Protein AF-A0A3P7PE03-F1 (afdb_monomer_lite)

Structure (mmCIF, N/CA/C/O backbone):
data_AF-A0A3P7PE03-F1
#
_entry.id   AF-A0A3P7PE03-F1
#
loop_
_atom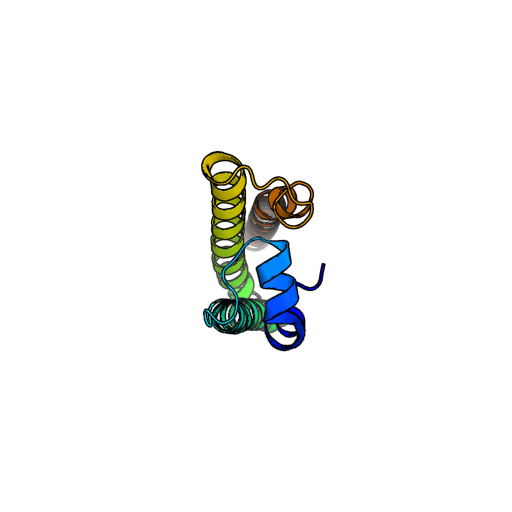_site.group_PDB
_atom_site.id
_atom_site.type_symbol
_atom_site.label_atom_id
_atom_site.label_alt_id
_atom_site.label_comp_id
_atom_site.label_asym_id
_atom_site.label_entity_id
_atom_site.label_seq_id
_atom_site.pdbx_PDB_ins_code
_atom_site.Cartn_x
_atom_site.Cartn_y
_atom_site.Cartn_z
_atom_site.occupancy
_atom_site.B_iso_or_equiv
_atom_site.auth_seq_id
_atom_site.auth_comp_id
_atom_site.auth_asym_id
_atom_site.auth_atom_id
_atom_site.pdbx_PDB_model_num
ATOM 1 N N . MET A 1 1 ? -2.872 -11.583 -11.363 1.00 48.03 1 MET A N 1
ATOM 2 C CA . MET A 1 1 ? -2.207 -10.602 -10.484 1.00 48.03 1 MET A CA 1
ATOM 3 C C . MET A 1 1 ? -1.417 -11.378 -9.441 1.00 48.03 1 MET A C 1
ATOM 5 O O . MET A 1 1 ? -2.014 -12.003 -8.576 1.00 48.03 1 MET A O 1
ATOM 9 N N . ILE A 1 2 ? -0.096 -11.445 -9.599 1.00 55.81 2 ILE A N 1
ATOM 10 C CA . ILE A 1 2 ? 0.825 -12.121 -8.675 1.00 55.81 2 ILE A CA 1
ATOM 11 C C . ILE A 1 2 ? 1.521 -11.001 -7.879 1.00 55.81 2 ILE A C 1
ATOM 13 O O . ILE A 1 2 ? 2.657 -10.668 -8.165 1.00 55.81 2 ILE A O 1
ATOM 17 N N . SER A 1 3 ? 0.812 -10.309 -6.976 1.00 59.19 3 SER A N 1
ATOM 18 C CA . SER A 1 3 ? 1.313 -9.056 -6.353 1.00 59.19 3 SER A CA 1
ATOM 19 C C . SER A 1 3 ? 1.307 -9.057 -4.817 1.00 59.19 3 SER A C 1
ATOM 21 O O . SER A 1 3 ? 1.274 -8.010 -4.180 1.00 59.19 3 SER A O 1
ATOM 23 N N . GLY A 1 4 ? 1.278 -10.236 -4.195 1.00 64.31 4 GLY A N 1
ATOM 24 C CA . GLY A 1 4 ? 1.513 -10.379 -2.752 1.00 64.31 4 GLY A CA 1
ATOM 25 C C . GLY A 1 4 ? 2.985 -10.660 -2.451 1.00 64.31 4 GLY A C 1
ATOM 26 O O . GLY A 1 4 ? 3.788 -10.775 -3.373 1.00 64.31 4 GLY A O 1
ATOM 27 N N . ILE A 1 5 ? 3.325 -10.878 -1.176 1.00 73.56 5 ILE A N 1
ATOM 28 C CA . ILE A 1 5 ? 4.681 -11.271 -0.745 1.00 73.56 5 ILE A CA 1
ATOM 29 C C . ILE A 1 5 ? 5.267 -12.400 -1.612 1.00 73.56 5 ILE A C 1
ATOM 31 O O . ILE A 1 5 ? 6.385 -12.297 -2.099 1.00 73.56 5 ILE A O 1
ATOM 35 N N . MET A 1 6 ? 4.475 -13.435 -1.905 1.00 66.38 6 MET A N 1
ATOM 36 C CA . MET A 1 6 ? 4.913 -14.560 -2.738 1.00 66.38 6 MET A CA 1
ATOM 37 C C . MET A 1 6 ? 5.180 -14.142 -4.184 1.00 66.38 6 MET A C 1
ATOM 39 O O . MET A 1 6 ? 6.067 -14.690 -4.824 1.00 66.38 6 MET A O 1
ATOM 43 N N . GLY A 1 7 ? 4.443 -13.158 -4.698 1.00 71.69 7 GLY A N 1
ATOM 44 C CA . GLY A 1 7 ? 4.684 -12.618 -6.029 1.00 71.69 7 GLY A CA 1
ATOM 45 C C . GLY A 1 7 ? 5.958 -11.794 -6.106 1.00 71.69 7 GLY A C 1
ATOM 46 O O . GLY A 1 7 ? 6.758 -11.990 -7.011 1.00 71.69 7 GLY A O 1
ATOM 47 N N . HIS A 1 8 ? 6.186 -10.952 -5.105 1.00 76.44 8 HIS A N 1
ATOM 48 C CA . HIS A 1 8 ? 7.370 -10.107 -5.024 1.00 76.44 8 HIS A CA 1
ATOM 49 C C . HIS A 1 8 ? 8.656 -10.862 -4.640 1.00 76.44 8 HIS A C 1
ATOM 51 O O . HIS A 1 8 ? 9.740 -10.373 -4.939 1.00 76.44 8 HIS A O 1
ATOM 57 N N . ILE A 1 9 ? 8.556 -12.045 -4.017 1.00 73.00 9 ILE A N 1
ATOM 58 C CA . ILE A 1 9 ? 9.710 -12.905 -3.692 1.00 73.00 9 ILE A CA 1
ATOM 59 C C . ILE A 1 9 ? 9.976 -13.936 -4.793 1.00 73.00 9 ILE A C 1
ATOM 61 O O . ILE A 1 9 ? 11.098 -14.045 -5.273 1.00 73.00 9 ILE A O 1
ATOM 65 N N . ILE A 1 10 ? 8.965 -14.717 -5.189 1.00 77.56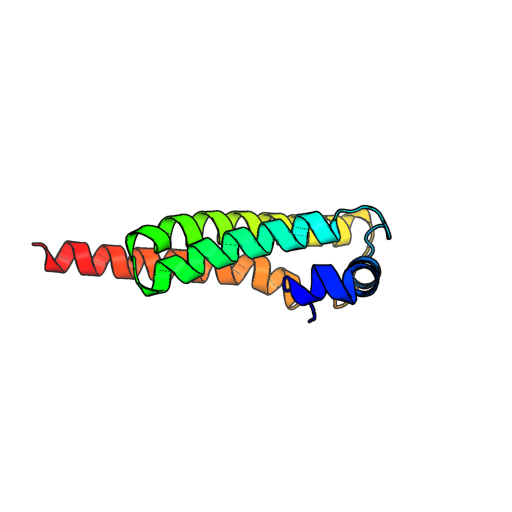 10 ILE A N 1
ATOM 66 C CA . ILE A 1 10 ? 9.155 -15.874 -6.084 1.00 77.56 10 ILE A CA 1
ATOM 67 C C . ILE A 1 10 ? 9.126 -15.447 -7.554 1.00 77.56 10 ILE A C 1
ATOM 69 O O . ILE A 1 10 ? 9.828 -16.027 -8.376 1.00 77.56 10 ILE A O 1
ATOM 73 N N . TYR A 1 11 ? 8.333 -14.424 -7.879 1.00 78.19 11 TYR A N 1
ATOM 74 C CA . TYR A 1 11 ? 8.119 -13.945 -9.246 1.00 78.19 11 TYR A CA 1
ATOM 75 C C . TYR A 1 11 ? 8.584 -12.495 -9.432 1.00 78.19 11 TYR A C 1
ATOM 77 O O . TYR A 1 11 ? 8.007 -11.744 -10.222 1.00 78.19 11 TYR A O 1
ATOM 85 N N . ALA A 1 12 ? 9.610 -12.092 -8.675 1.00 80.81 12 ALA A N 1
ATOM 86 C CA . ALA A 1 12 ? 10.109 -10.722 -8.608 1.00 80.81 12 ALA A CA 1
ATOM 87 C C . ALA A 1 12 ? 10.384 -10.133 -10.000 1.00 80.81 12 ALA A C 1
ATOM 89 O O . ALA A 1 12 ? 9.889 -9.054 -10.326 1.00 80.81 12 ALA A O 1
ATOM 90 N N . ASP A 1 13 ? 11.111 -10.870 -10.841 1.00 82.88 13 ASP A N 1
ATOM 91 C CA . ASP A 1 13 ? 11.486 -10.416 -12.180 1.00 82.88 13 ASP A CA 1
ATOM 92 C C . ASP A 1 13 ? 10.280 -10.324 -13.117 1.00 82.88 13 ASP A C 1
ATOM 94 O O . ASP A 1 13 ? 10.147 -9.349 -13.854 1.00 82.88 13 ASP A O 1
ATOM 98 N N . GLN A 1 14 ? 9.355 -11.286 -13.061 1.00 81.88 14 GLN A N 1
ATOM 99 C CA . GLN A 1 14 ? 8.142 -11.257 -13.881 1.00 81.88 14 GLN A CA 1
ATOM 100 C C . GLN A 1 14 ? 7.240 -10.085 -13.486 1.00 81.88 14 GLN A C 1
ATOM 102 O O . GLN A 1 14 ? 6.678 -9.414 -14.355 1.00 81.88 14 GLN A O 1
ATOM 107 N N . VAL A 1 15 ? 7.118 -9.809 -12.184 1.00 82.25 15 VAL A N 1
ATOM 108 C CA . VAL A 1 15 ? 6.372 -8.653 -11.677 1.00 82.25 15 VAL A CA 1
ATOM 109 C C . VAL A 1 15 ? 7.043 -7.365 -12.134 1.00 82.25 15 VAL A C 1
ATOM 111 O O . VAL A 1 15 ? 6.374 -6.557 -12.776 1.00 82.25 15 VAL A O 1
ATOM 114 N N . ALA A 1 16 ? 8.346 -7.202 -11.888 1.00 83.88 16 ALA A N 1
ATOM 115 C CA . ALA A 1 16 ? 9.107 -6.019 -12.284 1.00 83.88 16 ALA A CA 1
ATOM 116 C C . ALA A 1 16 ? 8.990 -5.752 -13.790 1.00 83.88 16 ALA A C 1
ATOM 118 O O . ALA A 1 16 ? 8.615 -4.652 -14.192 1.00 83.88 16 ALA A O 1
ATOM 119 N N . GLN A 1 17 ? 9.194 -6.774 -14.620 1.00 84.56 17 GLN A N 1
ATOM 120 C CA . GLN A 1 17 ? 9.067 -6.658 -16.069 1.00 84.56 17 GLN A CA 1
ATOM 121 C C . GLN A 1 17 ? 7.649 -6.256 -16.491 1.00 84.56 17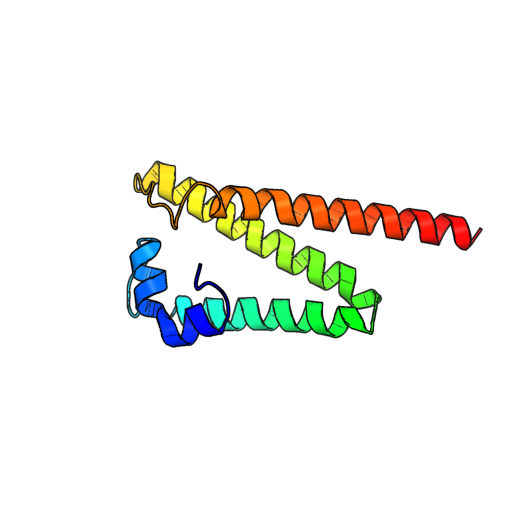 GLN A C 1
ATOM 123 O O . GLN A 1 17 ? 7.490 -5.406 -17.365 1.00 84.56 17 GLN A O 1
ATOM 128 N N . SER A 1 18 ? 6.612 -6.808 -15.851 1.00 80.31 18 SER A N 1
ATOM 129 C CA . SER A 1 18 ? 5.220 -6.487 -16.189 1.00 80.31 18 SER A CA 1
ATOM 130 C C . SER A 1 18 ? 4.861 -5.017 -15.936 1.00 80.31 18 SER A C 1
ATOM 132 O O . SER A 1 18 ? 4.060 -4.439 -16.672 1.00 80.31 18 SER A O 1
ATOM 134 N N . ILE A 1 19 ? 5.464 -4.383 -14.930 1.00 79.75 19 ILE A N 1
ATOM 135 C CA . ILE A 1 19 ? 5.224 -2.969 -14.600 1.00 79.75 19 ILE A CA 1
ATOM 136 C C . ILE A 1 19 ? 6.267 -2.025 -15.221 1.00 79.75 19 ILE A C 1
ATOM 138 O O . ILE A 1 19 ? 6.193 -0.816 -15.018 1.00 79.75 19 ILE A O 1
ATOM 142 N N . GLY A 1 20 ? 7.218 -2.555 -15.998 1.00 78.81 20 GLY A N 1
ATOM 143 C CA . GLY A 1 20 ? 8.297 -1.773 -16.607 1.00 78.81 20 GLY A CA 1
ATOM 144 C C . GLY A 1 20 ? 9.353 -1.290 -15.607 1.00 78.81 20 GLY A C 1
ATOM 145 O O . GLY A 1 20 ? 9.979 -0.260 -15.834 1.00 78.81 20 GLY A O 1
ATOM 146 N N . TRP A 1 21 ? 9.539 -2.003 -14.494 1.00 83.38 21 TRP A N 1
ATOM 147 C CA . TRP A 1 21 ? 10.520 -1.677 -13.457 1.00 83.38 21 TRP A CA 1
ATOM 148 C C . TRP A 1 21 ? 11.863 -2.388 -13.698 1.00 83.38 21 TRP A C 1
ATOM 150 O O . TRP A 1 21 ? 11.866 -3.528 -14.174 1.00 83.38 21 TR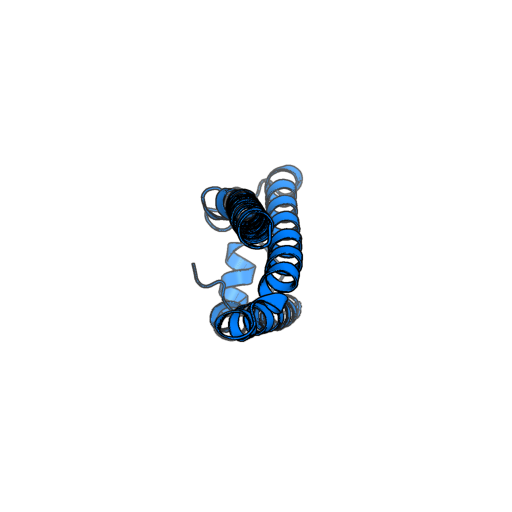P A O 1
ATOM 160 N N . PRO A 1 22 ? 13.008 -1.779 -13.331 1.00 86.56 22 PRO A N 1
ATOM 161 C CA . PRO A 1 22 ? 14.315 -2.419 -13.454 1.00 86.56 22 PRO A CA 1
ATOM 162 C C . PRO A 1 22 ? 14.415 -3.773 -12.735 1.00 86.56 22 PRO A C 1
ATOM 164 O O . PRO A 1 22 ? 14.121 -3.887 -11.537 1.00 86.56 22 PRO A O 1
ATOM 167 N N . LEU A 1 23 ? 14.898 -4.781 -13.467 1.00 88.00 23 LEU A N 1
ATOM 168 C CA . LEU A 1 23 ? 15.204 -6.114 -12.940 1.00 88.00 23 LEU A CA 1
ATOM 169 C C . LEU A 1 23 ? 16.413 -6.063 -12.001 1.00 88.00 23 LEU A C 1
ATOM 171 O O . LEU A 1 23 ? 17.271 -5.191 -12.138 1.00 88.00 23 LEU A O 1
ATOM 175 N N . ASN A 1 24 ? 16.495 -7.006 -11.058 1.00 83.56 24 ASN A N 1
ATOM 176 C CA . ASN A 1 24 ? 17.610 -7.136 -10.105 1.00 83.56 24 ASN A CA 1
ATOM 177 C C . ASN A 1 24 ? 17.929 -5.873 -9.276 1.00 83.56 24 ASN A C 1
ATOM 179 O O . ASN A 1 24 ? 19.009 -5.758 -8.706 1.00 83.56 24 ASN A O 1
ATOM 183 N N . SER A 1 25 ? 16.990 -4.931 -9.168 1.00 86.38 25 SER A N 1
ATOM 184 C CA . SER A 1 25 ? 17.162 -3.687 -8.405 1.00 86.38 25 SER A CA 1
ATOM 185 C C . SER A 1 25 ? 16.997 -3.858 -6.890 1.00 86.38 25 SER A C 1
ATOM 187 O O . SER A 1 25 ? 17.186 -2.904 -6.146 1.00 86.38 25 SER A O 1
ATOM 189 N N . GLY A 1 26 ? 16.588 -5.042 -6.419 1.00 85.31 26 GLY A N 1
ATOM 190 C CA . GLY A 1 26 ? 16.241 -5.298 -5.012 1.00 85.31 26 GLY A CA 1
ATOM 191 C C . GLY A 1 26 ? 14.870 -4.752 -4.589 1.00 85.31 26 GLY A C 1
ATOM 192 O O . GLY A 1 26 ? 14.286 -5.249 -3.629 1.00 85.31 26 GLY A O 1
ATOM 193 N N . PHE A 1 27 ? 14.293 -3.824 -5.358 1.00 86.69 27 PHE A N 1
ATOM 194 C CA . PHE A 1 27 ? 13.028 -3.155 -5.045 1.00 86.69 27 PHE A CA 1
ATOM 195 C C . PHE A 1 27 ? 11.865 -4.118 -4.776 1.00 86.69 27 PHE A C 1
ATOM 197 O O . PHE A 1 27 ? 11.092 -3.918 -3.845 1.00 86.69 27 PHE A O 1
ATOM 204 N N . GLN A 1 28 ? 11.747 -5.197 -5.555 1.00 86.19 28 GLN A N 1
ATOM 205 C CA . GLN A 1 28 ? 10.680 -6.183 -5.353 1.00 86.19 28 GLN A CA 1
ATOM 206 C C . GLN A 1 28 ? 10.798 -6.865 -3.982 1.00 86.19 28 GLN A C 1
ATOM 208 O O . GLN A 1 28 ? 9.790 -7.088 -3.322 1.00 86.19 28 GLN A O 1
ATOM 213 N N . MET A 1 29 ? 12.016 -7.111 -3.492 1.00 86.81 29 MET A N 1
ATOM 214 C CA . MET A 1 29 ? 12.231 -7.678 -2.160 1.00 86.81 29 MET A CA 1
ATOM 215 C C . MET A 1 29 ? 11.816 -6.694 -1.059 1.00 86.81 29 MET A C 1
ATOM 217 O O . MET A 1 29 ? 11.114 -7.073 -0.123 1.00 86.81 29 MET A O 1
ATOM 221 N N . GLU A 1 30 ? 12.180 -5.417 -1.186 1.00 89.81 30 GLU A N 1
ATOM 222 C CA . GLU A 1 30 ? 11.731 -4.369 -0.258 1.00 89.81 30 GLU A CA 1
ATOM 223 C C . GLU A 1 30 ? 10.202 -4.249 -0.248 1.00 89.81 30 GLU A C 1
ATOM 225 O O . GLU A 1 30 ? 9.579 -4.207 0.816 1.00 89.81 30 GLU A O 1
ATOM 230 N N . LEU A 1 31 ? 9.582 -4.288 -1.430 1.00 90.19 31 LEU A N 1
ATOM 231 C CA . LEU A 1 31 ? 8.134 -4.248 -1.604 1.00 90.19 31 LEU A CA 1
ATOM 232 C C . LEU A 1 31 ? 7.448 -5.476 -0.984 1.00 90.19 31 LEU A C 1
ATOM 234 O O . LEU A 1 31 ? 6.385 -5.354 -0.365 1.00 90.19 31 LEU A O 1
ATOM 238 N N . ALA A 1 32 ? 8.072 -6.654 -1.074 1.00 88.88 32 ALA A N 1
ATOM 239 C CA . ALA A 1 32 ? 7.603 -7.869 -0.417 1.00 88.88 32 ALA A CA 1
ATOM 240 C C . ALA A 1 32 ? 7.552 -7.706 1.107 1.00 88.88 32 ALA A C 1
ATOM 242 O O . ALA A 1 32 ? 6.537 -8.020 1.729 1.00 88.88 32 ALA A O 1
ATOM 243 N N . PHE A 1 33 ? 8.615 -7.181 1.719 1.00 90.75 33 PHE A N 1
ATOM 244 C CA . PHE A 1 33 ? 8.661 -6.981 3.168 1.00 90.75 33 PHE A CA 1
ATOM 245 C C . PHE A 1 33 ? 7.756 -5.839 3.637 1.00 90.75 33 PHE A C 1
ATOM 247 O O . PHE A 1 33 ? 7.110 -5.969 4.679 1.00 90.75 33 PHE A O 1
ATOM 254 N N . ALA A 1 34 ? 7.634 -4.761 2.860 1.00 92.31 34 ALA A N 1
ATOM 255 C CA . ALA A 1 34 ? 6.695 -3.681 3.149 1.00 92.31 34 ALA A CA 1
ATOM 256 C C . ALA A 1 34 ? 5.246 -4.195 3.162 1.00 92.31 34 ALA A C 1
ATOM 258 O O . ALA A 1 34 ? 4.509 -3.988 4.130 1.00 92.31 34 ALA A O 1
ATOM 259 N N . THR A 1 35 ? 4.845 -4.937 2.124 1.00 92.06 35 THR A N 1
ATOM 260 C CA . THR A 1 35 ? 3.498 -5.522 2.036 1.00 92.06 35 THR A CA 1
ATOM 261 C C . THR A 1 35 ? 3.259 -6.602 3.093 1.00 92.06 35 THR A C 1
ATOM 263 O O . THR A 1 35 ? 2.151 -6.691 3.625 1.00 92.06 35 THR A O 1
ATOM 266 N N . PHE A 1 36 ? 4.288 -7.367 3.474 1.00 92.44 36 PHE A N 1
ATOM 267 C CA . PHE A 1 36 ? 4.227 -8.301 4.599 1.00 92.44 36 PHE A CA 1
ATOM 268 C C . PHE A 1 36 ? 3.967 -7.589 5.930 1.00 92.44 36 PHE A C 1
ATOM 270 O O . PHE A 1 36 ? 3.059 -7.980 6.662 1.00 92.44 36 PHE A O 1
ATOM 277 N N . GLY A 1 37 ? 4.699 -6.510 6.219 1.00 95.31 37 GLY A N 1
ATOM 278 C CA . GLY A 1 37 ? 4.507 -5.705 7.427 1.00 95.31 37 GLY A CA 1
ATOM 279 C C . GLY A 1 37 ? 3.092 -5.133 7.524 1.00 95.31 37 GLY A C 1
ATOM 280 O O . GLY A 1 37 ? 2.435 -5.286 8.553 1.00 95.31 37 GLY A O 1
ATOM 281 N N . ILE A 1 38 ? 2.569 -4.563 6.432 1.00 96.06 38 ILE A N 1
ATOM 282 C CA . ILE A 1 38 ? 1.172 -4.096 6.359 1.00 96.06 38 ILE A CA 1
ATOM 283 C C . ILE A 1 38 ? 0.200 -5.260 6.615 1.00 96.06 38 ILE A C 1
ATOM 285 O O . ILE A 1 38 ? -0.776 -5.112 7.357 1.00 96.06 38 ILE A O 1
ATOM 289 N N . GLY A 1 39 ? 0.481 -6.433 6.041 1.00 93.94 39 GLY A N 1
ATOM 290 C CA . GLY A 1 39 ? -0.279 -7.661 6.265 1.00 93.94 39 GLY A CA 1
ATOM 291 C C . GLY A 1 39 ? -0.316 -8.089 7.734 1.00 93.94 39 GLY A C 1
ATOM 292 O O . GLY A 1 39 ? -1.387 -8.436 8.229 1.00 93.94 39 GLY A O 1
ATOM 293 N N . LEU A 1 40 ? 0.804 -7.997 8.457 1.00 96.62 40 LEU A N 1
ATOM 294 C CA . LEU A 1 40 ? 0.871 -8.310 9.889 1.00 96.62 40 LEU A CA 1
ATOM 295 C C . LEU A 1 40 ? 0.004 -7.367 10.733 1.00 96.62 40 LEU A C 1
ATOM 297 O O . LEU A 1 40 ? -0.686 -7.829 11.641 1.00 96.62 40 LEU A O 1
ATOM 301 N N . ILE A 1 41 ? -0.020 -6.067 10.419 1.00 97.19 41 ILE A N 1
ATOM 302 C CA . ILE A 1 41 ? -0.902 -5.103 11.101 1.00 97.19 41 ILE A CA 1
ATOM 303 C C . ILE A 1 41 ? -2.370 -5.489 10.887 1.00 97.19 41 ILE A C 1
ATOM 305 O O . ILE A 1 41 ? -3.148 -5.533 11.841 1.00 97.19 41 ILE A O 1
ATOM 309 N N . GLY A 1 42 ? -2.738 -5.833 9.649 1.00 95.12 42 GLY A N 1
ATOM 310 C CA . GLY A 1 42 ? -4.083 -6.307 9.319 1.00 95.12 42 GLY A CA 1
ATOM 311 C C . GLY A 1 42 ? -4.447 -7.606 10.041 1.00 95.12 42 GLY A C 1
ATOM 312 O O . GLY A 1 42 ? -5.546 -7.720 10.580 1.00 95.12 42 GLY A O 1
ATOM 313 N N . PHE A 1 43 ? -3.511 -8.555 10.114 1.00 96.44 43 PHE A N 1
ATOM 314 C CA . PHE A 1 43 ? -3.681 -9.826 10.819 1.00 96.44 43 PHE A CA 1
ATOM 315 C C . PHE A 1 43 ? -3.944 -9.619 12.315 1.00 96.44 43 PHE A C 1
ATOM 317 O O . PHE A 1 43 ? -4.906 -10.167 12.850 1.00 96.44 43 PHE A O 1
ATOM 324 N N . MET A 1 44 ? -3.166 -8.760 12.982 1.00 97.06 44 MET A N 1
ATOM 325 C CA . MET A 1 44 ? -3.407 -8.389 14.385 1.00 97.06 44 MET A CA 1
ATOM 326 C C . MET A 1 44 ? -4.793 -7.754 14.585 1.00 97.06 44 MET A C 1
ATOM 328 O O . MET A 1 44 ? -5.451 -7.996 15.600 1.00 97.06 44 MET A O 1
ATOM 332 N N . GLY A 1 45 ? -5.282 -7.018 13.582 1.00 95.75 45 GLY A N 1
ATOM 333 C CA . GLY A 1 45 ? -6.624 -6.441 13.546 1.00 95.75 45 GLY A CA 1
ATOM 334 C C . GLY A 1 45 ? -7.773 -7.450 13.634 1.00 95.75 45 GLY A C 1
ATOM 335 O O . GLY A 1 45 ? -8.873 -7.057 14.019 1.00 95.75 45 GLY A O 1
ATOM 336 N N . PHE A 1 46 ? -7.560 -8.737 13.340 1.00 92.94 46 PHE A N 1
ATOM 337 C CA . PHE A 1 46 ? -8.613 -9.750 13.480 1.00 92.94 46 PHE A CA 1
ATOM 338 C C . PHE A 1 46 ? -9.049 -9.929 14.943 1.00 92.94 46 PHE A C 1
ATOM 340 O O . PHE A 1 46 ? -10.241 -10.036 15.226 1.00 92.94 46 PHE A O 1
ATOM 347 N N . TRP A 1 47 ? -8.095 -9.888 15.880 1.00 94.88 47 TRP A N 1
ATOM 348 C CA . TRP A 1 47 ? -8.362 -10.023 17.317 1.00 94.88 47 TRP A CA 1
ATOM 349 C C . TRP A 1 47 ? -8.403 -8.679 18.040 1.00 94.88 47 TRP A C 1
ATOM 351 O O . TRP A 1 47 ? -9.187 -8.493 18.970 1.00 94.88 47 TRP A O 1
ATOM 361 N N . ILE A 1 48 ? -7.563 -7.730 17.627 1.00 95.75 48 ILE A N 1
ATOM 362 C CA . ILE A 1 48 ? -7.325 -6.494 18.367 1.00 95.75 48 ILE A CA 1
ATOM 363 C C . ILE A 1 48 ? -7.791 -5.306 17.527 1.00 95.75 48 ILE A C 1
ATOM 365 O O . ILE A 1 48 ? -7.071 -4.791 16.675 1.00 95.75 48 ILE A O 1
ATOM 369 N N . ARG A 1 49 ? -9.005 -4.815 17.798 1.00 92.94 49 ARG A N 1
ATOM 370 C CA . ARG A 1 49 ? -9.626 -3.737 17.004 1.00 92.94 49 ARG A CA 1
ATOM 371 C C . ARG A 1 49 ? -8.840 -2.422 16.986 1.00 92.94 49 ARG A C 1
ATOM 373 O O . ARG A 1 49 ? -8.992 -1.649 16.045 1.00 92.94 49 ARG A O 1
ATOM 380 N N . SER A 1 50 ? -7.981 -2.158 17.975 1.00 95.38 50 SER A N 1
ATOM 381 C CA . SER A 1 50 ? -7.107 -0.973 17.958 1.00 95.38 50 SER A CA 1
ATOM 382 C C . SER A 1 50 ? -6.089 -0.990 16.810 1.00 95.38 50 SER A C 1
ATOM 384 O O . SER A 1 50 ? -5.598 0.071 16.435 1.00 95.38 50 SER A O 1
ATOM 386 N N . PHE A 1 51 ? -5.827 -2.149 16.192 1.00 96.88 51 PHE A N 1
ATOM 387 C CA . PHE A 1 51 ? -4.971 -2.277 15.008 1.00 96.88 51 PHE A CA 1
ATOM 388 C C . PHE A 1 51 ? -5.677 -1.933 13.690 1.00 96.88 51 PHE A C 1
ATOM 390 O O . PHE A 1 51 ? -5.009 -1.793 12.666 1.00 96.88 51 PHE A O 1
ATOM 397 N N . TRP A 1 52 ? -7.000 -1.725 13.689 1.00 97.12 52 TRP A N 1
ATOM 398 C CA . TRP A 1 52 ? -7.726 -1.345 12.473 1.00 97.12 52 TRP A CA 1
ATOM 399 C C . TRP A 1 52 ? -7.255 -0.004 11.921 1.00 97.12 52 TRP A C 1
ATOM 401 O O . TRP A 1 52 ? -6.959 0.094 10.735 1.00 97.12 52 TRP A O 1
ATOM 411 N N . LEU A 1 53 ? -7.132 1.017 12.770 1.00 97.44 53 LEU A N 1
ATOM 412 C CA . LEU A 1 53 ? -6.698 2.338 12.320 1.00 97.44 53 LEU A CA 1
ATOM 413 C C . LEU A 1 53 ? -5.246 2.333 11.795 1.00 97.44 53 LEU A C 1
ATOM 415 O O . LEU A 1 53 ? -5.043 2.810 10.679 1.00 97.44 53 LEU A O 1
ATOM 419 N N . PRO A 1 54 ? -4.252 1.748 12.499 1.00 97.94 54 PRO A N 1
ATOM 420 C CA . PRO A 1 54 ? -2.907 1.560 11.952 1.00 97.94 54 PRO A CA 1
ATOM 421 C C . PRO A 1 54 ? -2.882 0.826 10.606 1.00 97.94 54 PRO A C 1
ATOM 423 O O . PRO A 1 54 ? -2.179 1.256 9.689 1.00 97.94 54 PRO A O 1
ATOM 426 N N . TYR A 1 55 ? -3.667 -0.247 10.454 1.00 97.88 55 TYR A N 1
ATOM 427 C CA . TYR A 1 55 ? -3.763 -0.973 9.186 1.00 97.88 55 TYR A CA 1
ATOM 428 C C . TYR A 1 55 ? -4.311 -0.076 8.075 1.00 97.88 55 TYR A C 1
ATOM 430 O O . TYR A 1 55 ? -3.744 -0.023 6.988 1.00 97.88 55 TYR A O 1
ATOM 438 N N . ILE A 1 56 ? -5.385 0.666 8.346 1.00 98.06 56 ILE A N 1
ATOM 439 C CA . ILE A 1 56 ? -6.014 1.544 7.357 1.00 98.06 56 ILE A CA 1
ATOM 440 C C . ILE A 1 56 ? -5.061 2.657 6.938 1.00 98.06 56 ILE A C 1
ATOM 442 O O . ILE A 1 56 ? -4.932 2.897 5.742 1.00 98.06 56 ILE A O 1
ATOM 446 N N . ILE A 1 57 ? -4.369 3.301 7.881 1.00 98.31 57 ILE A N 1
ATOM 447 C CA . ILE A 1 57 ? -3.395 4.358 7.575 1.00 98.31 57 ILE A CA 1
ATOM 448 C C . ILE A 1 57 ? -2.280 3.801 6.689 1.00 98.31 57 ILE A C 1
ATOM 450 O O . ILE A 1 57 ? -2.039 4.317 5.601 1.00 98.31 57 ILE A O 1
ATOM 454 N N . THR A 1 58 ? -1.630 2.720 7.122 1.00 97.62 58 THR A N 1
ATOM 455 C CA . THR A 1 58 ? -0.488 2.146 6.394 1.00 97.62 58 THR A CA 1
ATOM 456 C C . THR A 1 58 ? -0.888 1.616 5.019 1.00 97.62 58 THR A C 1
ATOM 458 O O . THR A 1 58 ? -0.230 1.928 4.028 1.00 97.62 58 THR A O 1
ATOM 461 N N . ARG A 1 59 ? -2.006 0.886 4.922 1.00 96.75 59 ARG A N 1
ATOM 462 C CA . ARG A 1 59 ? -2.521 0.358 3.653 1.00 96.75 59 ARG A CA 1
ATOM 463 C C . ARG A 1 59 ? -2.957 1.467 2.699 1.00 96.75 59 ARG A C 1
ATOM 465 O O . ARG A 1 59 ? -2.692 1.353 1.507 1.00 96.75 59 ARG A O 1
ATOM 472 N N . SER A 1 60 ? -3.605 2.517 3.201 1.00 97.81 60 SER A N 1
ATOM 473 C CA . SER A 1 60 ? -4.086 3.629 2.370 1.00 97.81 60 SER A CA 1
ATOM 474 C C . SER A 1 60 ? -2.934 4.440 1.799 1.00 97.81 60 SER A C 1
ATOM 476 O O . SER A 1 60 ? -2.896 4.670 0.595 1.00 97.81 60 SER A O 1
ATOM 478 N N . THR A 1 61 ? -1.962 4.809 2.636 1.00 97.94 61 THR A N 1
ATOM 479 C CA . THR A 1 61 ? -0.776 5.550 2.191 1.00 97.94 61 THR A CA 1
ATOM 480 C C . THR A 1 61 ? 0.023 4.754 1.164 1.00 97.94 61 THR A C 1
ATOM 482 O O . THR A 1 61 ? 0.440 5.311 0.153 1.00 97.94 61 THR A O 1
ATOM 485 N N . PHE A 1 62 ? 0.190 3.446 1.385 1.00 96.56 62 PHE A N 1
ATOM 486 C CA . PHE A 1 62 ? 0.869 2.572 0.433 1.00 96.56 62 PHE A CA 1
ATOM 487 C C . PHE A 1 62 ? 0.151 2.520 -0.922 1.00 96.56 62 PHE A C 1
ATOM 489 O O . PHE A 1 62 ? 0.779 2.740 -1.953 1.00 96.56 62 PHE A O 1
ATOM 496 N N . LEU A 1 63 ? -1.163 2.266 -0.924 1.00 96.38 63 LEU A N 1
ATOM 497 C CA . LEU A 1 63 ? -1.937 2.143 -2.161 1.00 96.38 63 LEU A CA 1
ATOM 498 C C . LEU A 1 63 ? -2.027 3.464 -2.924 1.00 96.38 63 LEU A C 1
ATOM 500 O O . LEU A 1 63 ? -1.801 3.472 -4.125 1.00 96.38 63 LEU A O 1
ATOM 504 N N . TRP A 1 64 ? -2.268 4.593 -2.257 1.00 97.81 64 TRP A N 1
ATOM 505 C CA . TRP A 1 64 ? -2.248 5.888 -2.943 1.00 97.81 64 TRP A CA 1
ATOM 506 C C . TRP A 1 64 ? -0.869 6.223 -3.510 1.00 97.81 64 TRP A C 1
ATOM 508 O O . TRP A 1 64 ? -0.792 6.725 -4.628 1.00 97.81 64 TRP A O 1
ATOM 518 N N . GLY A 1 65 ? 0.217 5.905 -2.797 1.00 96.38 65 GLY A N 1
ATOM 519 C CA . GLY A 1 65 ? 1.574 6.044 -3.330 1.00 96.38 65 GLY A CA 1
ATOM 520 C C . GLY A 1 65 ? 1.802 5.195 -4.586 1.00 96.38 65 GLY A C 1
ATOM 521 O O . GLY A 1 65 ? 2.317 5.700 -5.586 1.00 96.38 65 GLY A O 1
ATOM 522 N N . ALA A 1 66 ? 1.361 3.934 -4.569 1.00 93.69 66 ALA A N 1
ATOM 523 C CA . ALA A 1 66 ? 1.422 3.041 -5.727 1.00 93.69 66 ALA A CA 1
ATOM 524 C C . ALA A 1 66 ? 0.583 3.570 -6.903 1.00 93.69 66 ALA A C 1
ATOM 526 O O . ALA A 1 66 ? 1.101 3.710 -8.009 1.00 93.69 66 ALA A O 1
ATOM 527 N N . GLY A 1 67 ? -0.663 3.978 -6.653 1.00 95.50 67 GLY A N 1
ATOM 528 C CA . GLY A 1 67 ? -1.557 4.530 -7.671 1.00 95.50 67 GLY A CA 1
ATOM 529 C C . GLY A 1 67 ? -1.013 5.807 -8.311 1.00 95.50 67 GLY A C 1
ATOM 530 O O . GLY A 1 67 ? -1.069 5.956 -9.531 1.00 95.50 67 GLY A O 1
ATOM 531 N N . ILE A 1 68 ? -0.418 6.707 -7.520 1.00 96.38 68 ILE A N 1
ATOM 532 C CA . ILE A 1 68 ? 0.277 7.895 -8.043 1.00 96.38 68 ILE A CA 1
ATOM 533 C C . ILE A 1 68 ? 1.465 7.477 -8.914 1.00 96.38 68 ILE A C 1
ATOM 535 O O . ILE A 1 68 ? 1.630 8.014 -10.005 1.00 96.38 68 ILE A O 1
ATOM 539 N N . THR A 1 69 ? 2.256 6.495 -8.478 1.00 93.75 69 THR A N 1
ATOM 540 C CA . THR A 1 69 ? 3.406 5.985 -9.246 1.00 93.75 69 THR A CA 1
ATOM 541 C C . THR A 1 69 ? 2.964 5.409 -10.592 1.00 93.75 69 THR A C 1
ATOM 543 O O . THR A 1 69 ? 3.557 5.723 -11.623 1.00 93.75 69 THR A O 1
ATOM 546 N N . HIS A 1 70 ? 1.872 4.643 -10.616 1.00 93.81 70 HIS A N 1
ATOM 547 C CA . HIS A 1 70 ? 1.277 4.133 -11.848 1.00 93.81 70 HIS A CA 1
ATOM 548 C C . HIS A 1 70 ? 0.828 5.258 -12.791 1.00 93.81 70 HIS A C 1
ATOM 550 O O . HIS A 1 70 ? 1.133 5.210 -13.985 1.00 93.81 70 HIS A O 1
ATOM 556 N N . VAL A 1 71 ? 0.167 6.298 -12.267 1.00 95.38 71 VAL A N 1
ATOM 557 C CA . VAL A 1 71 ? -0.244 7.478 -13.049 1.00 95.38 71 VAL A CA 1
ATOM 558 C C . VAL A 1 71 ? 0.969 8.224 -13.612 1.00 95.38 71 VAL A C 1
ATOM 560 O O . VAL A 1 71 ? 0.961 8.590 -14.787 1.00 95.38 71 VAL A O 1
ATOM 563 N N . LEU A 1 72 ? 2.032 8.406 -12.827 1.00 94.69 72 LEU A N 1
ATOM 564 C CA . LEU A 1 72 ? 3.276 9.012 -13.306 1.00 94.69 72 LEU A CA 1
ATOM 565 C C . LEU A 1 72 ? 3.905 8.174 -14.425 1.00 94.69 72 LEU A C 1
ATOM 567 O O . LEU A 1 72 ? 4.239 8.715 -15.473 1.00 94.69 72 LEU A O 1
ATOM 571 N N . HIS A 1 73 ? 3.959 6.848 -14.280 1.00 92.69 73 HIS A N 1
ATOM 572 C CA . HIS A 1 73 ? 4.439 5.945 -15.333 1.00 92.69 73 HIS A CA 1
ATOM 573 C C . HIS A 1 73 ? 3.592 6.017 -16.615 1.00 92.69 73 HIS A C 1
ATOM 575 O O . HIS A 1 73 ? 4.133 5.923 -17.720 1.00 92.69 73 HIS A O 1
ATOM 581 N N . MET A 1 74 ? 2.275 6.205 -16.497 1.00 93.81 74 MET A N 1
ATOM 582 C CA . MET A 1 74 ? 1.398 6.418 -17.654 1.00 93.81 74 MET A CA 1
ATOM 583 C C . MET A 1 74 ? 1.726 7.731 -18.376 1.00 93.81 74 MET A C 1
ATOM 585 O O . MET A 1 74 ? 1.733 7.762 -19.602 1.00 93.81 74 MET A O 1
ATOM 589 N N . ILE A 1 75 ? 2.003 8.809 -17.638 1.00 95.88 75 ILE A N 1
ATOM 590 C CA . ILE A 1 75 ? 2.275 10.135 -18.211 1.00 95.88 75 ILE A CA 1
ATOM 591 C C . ILE A 1 75 ? 3.695 10.206 -18.786 1.00 95.88 75 ILE A C 1
ATOM 593 O O . ILE A 1 75 ? 3.874 10.546 -19.953 1.00 95.88 75 ILE A O 1
ATOM 597 N N . GLU A 1 76 ? 4.701 9.865 -17.985 1.00 94.62 76 GLU A N 1
ATOM 598 C CA . GLU A 1 76 ? 6.117 10.085 -18.297 1.00 94.62 76 GLU A CA 1
ATOM 599 C C . GLU A 1 76 ? 6.688 9.000 -19.209 1.00 94.62 76 GLU A C 1
ATOM 601 O O . GLU A 1 76 ? 7.429 9.294 -20.142 1.00 94.62 76 GLU A O 1
ATOM 606 N N . SER A 1 77 ? 6.326 7.740 -18.955 1.00 91.19 77 SER A N 1
ATOM 607 C CA . SER A 1 77 ? 6.862 6.579 -19.680 1.00 91.19 77 SER A CA 1
ATOM 608 C C . SER A 1 77 ? 5.887 6.007 -20.710 1.00 91.19 77 SER A C 1
ATOM 610 O O . SER A 1 77 ? 6.199 5.000 -21.343 1.00 91.19 77 SER A O 1
ATOM 612 N N . GLN A 1 78 ? 4.700 6.612 -20.870 1.00 92.50 78 GLN A N 1
ATOM 613 C CA . GLN A 1 78 ? 3.627 6.121 -21.750 1.00 92.50 78 GLN A CA 1
ATOM 614 C C . GLN A 1 78 ? 3.300 4.634 -21.507 1.00 92.50 78 GLN A C 1
ATOM 616 O O . GLN A 1 78 ? 2.937 3.890 -22.421 1.00 92.50 78 GLN A O 1
ATOM 621 N N . ASN A 1 79 ? 3.446 4.178 -20.259 1.00 89.19 79 ASN A N 1
ATOM 622 C CA . ASN A 1 79 ? 3.258 2.781 -19.901 1.00 89.19 79 ASN A CA 1
ATOM 623 C C . ASN A 1 79 ? 1.782 2.496 -19.606 1.00 89.19 79 ASN A C 1
ATOM 625 O O . ASN A 1 79 ? 1.308 2.630 -18.477 1.00 89.19 79 ASN A O 1
ATOM 629 N N . PHE A 1 80 ? 1.056 2.063 -20.632 1.00 91.19 80 PHE A N 1
ATOM 630 C CA . PHE A 1 80 ? -0.342 1.644 -20.523 1.00 91.19 80 PHE A CA 1
ATOM 631 C C . PHE A 1 80 ? -0.498 0.115 -20.498 1.00 91.19 80 PHE A C 1
ATOM 633 O O . PHE A 1 80 ? -1.509 -0.419 -20.958 1.00 91.19 80 PHE A O 1
ATOM 640 N N . SER A 1 81 ? 0.492 -0.613 -19.968 1.00 89.12 81 SER A N 1
ATOM 641 C CA . SER A 1 81 ? 0.388 -2.067 -19.828 1.00 89.12 81 SER A CA 1
ATOM 642 C C . SER A 1 81 ? -0.738 -2.457 -18.854 1.00 89.12 81 SER A C 1
ATOM 644 O O . SER A 1 81 ? -0.964 -1.762 -17.863 1.00 89.12 81 SER A O 1
ATOM 646 N N . PRO A 1 82 ? -1.431 -3.594 -19.049 1.00 85.31 82 PRO A N 1
ATOM 647 C CA . PRO A 1 82 ? -2.510 -4.026 -18.150 1.00 85.31 82 PRO A CA 1
ATOM 648 C C . PRO A 1 82 ? -2.108 -4.174 -16.672 1.00 85.31 82 PRO A C 1
ATOM 650 O O . PRO A 1 82 ? -2.963 -4.171 -15.793 1.00 85.31 82 PRO A O 1
ATOM 653 N N . SER A 1 83 ? -0.815 -4.328 -16.397 1.00 83.94 83 SER A N 1
ATOM 654 C CA . SER A 1 83 ? -0.214 -4.400 -15.061 1.00 83.94 83 SER A CA 1
ATOM 655 C C . SER A 1 83 ? 0.107 -3.033 -14.449 1.00 83.94 83 SER A C 1
ATOM 657 O O . SER A 1 83 ? 0.379 -2.975 -13.255 1.00 83.94 83 SER A O 1
ATOM 659 N N . ASN A 1 84 ? 0.067 -1.950 -15.231 1.00 87.56 84 ASN A N 1
ATOM 660 C CA . ASN A 1 84 ? 0.302 -0.573 -14.786 1.00 87.56 84 ASN A CA 1
ATOM 661 C C . ASN A 1 84 ? -0.965 0.307 -14.813 1.00 87.56 84 ASN A C 1
ATOM 663 O O . ASN A 1 84 ? -0.984 1.373 -14.214 1.00 87.56 84 ASN A O 1
ATOM 667 N N . THR A 1 85 ? -2.023 -0.105 -15.514 1.00 89.94 85 THR A N 1
ATOM 668 C CA . THR A 1 85 ? -3.261 0.680 -15.702 1.00 89.94 85 THR A CA 1
ATOM 669 C C . THR A 1 85 ? -4.517 -0.155 -15.422 1.00 89.94 85 THR A C 1
ATOM 671 O O . THR A 1 85 ? -4.461 -1.337 -15.080 1.00 89.94 85 THR A O 1
ATOM 674 N N . GLY A 1 86 ? -5.684 0.482 -15.508 1.00 91.19 86 GLY A N 1
ATOM 675 C CA . GLY A 1 86 ? -6.985 -0.145 -15.368 1.00 91.19 86 GLY A CA 1
ATOM 676 C C . GLY A 1 86 ? -7.246 -0.554 -13.928 1.00 91.19 86 GLY A C 1
ATOM 677 O O . GLY A 1 86 ? -7.227 0.279 -13.022 1.00 91.19 86 GLY A O 1
ATOM 678 N N . ILE A 1 87 ? -7.509 -1.846 -13.721 1.00 89.06 87 ILE A N 1
ATOM 679 C CA . ILE A 1 87 ? -7.972 -2.366 -12.431 1.00 89.06 87 ILE A CA 1
ATOM 680 C C . ILE A 1 87 ? -6.986 -2.105 -11.289 1.00 89.06 87 ILE A C 1
ATOM 682 O O . ILE A 1 87 ? -7.433 -1.852 -10.176 1.00 89.06 87 ILE A O 1
ATOM 686 N N . VAL A 1 88 ? -5.678 -2.122 -11.566 1.00 89.06 88 VAL A N 1
ATOM 687 C CA . VAL A 1 88 ? -4.634 -1.875 -10.558 1.00 89.06 88 VAL A CA 1
ATOM 688 C C . VAL A 1 88 ? -4.771 -0.455 -10.009 1.00 89.06 88 VAL A C 1
ATOM 690 O O . VAL A 1 88 ? -5.010 -0.274 -8.820 1.00 89.06 88 VAL A O 1
ATOM 693 N N . VAL A 1 89 ? -4.785 0.539 -10.901 1.00 92.81 89 VAL A N 1
ATOM 694 C CA . VAL A 1 89 ? -4.919 1.956 -10.534 1.00 92.81 89 VAL A CA 1
ATOM 695 C C . VAL A 1 89 ? -6.260 2.237 -9.861 1.00 92.81 89 VAL A C 1
ATOM 697 O O . VAL A 1 89 ? -6.316 2.935 -8.853 1.00 92.81 89 VAL A O 1
ATOM 700 N N . TYR A 1 90 ? -7.364 1.678 -10.367 1.00 94.00 90 TYR A N 1
ATOM 701 C CA . TYR A 1 90 ? -8.663 1.856 -9.712 1.00 94.00 90 TYR A CA 1
ATOM 702 C C . TYR A 1 90 ? -8.667 1.292 -8.293 1.00 94.00 90 TYR A C 1
ATOM 704 O O . TYR A 1 90 ? -9.194 1.928 -7.379 1.00 94.00 90 TYR A O 1
ATOM 712 N N . TRP A 1 91 ? -8.067 0.121 -8.090 1.00 94.06 91 TRP A N 1
ATOM 713 C CA . TRP A 1 91 ? -7.981 -0.502 -6.777 1.00 94.06 91 TRP A CA 1
ATOM 714 C C . TRP A 1 91 ? -7.149 0.326 -5.796 1.00 94.06 91 TRP A C 1
ATOM 716 O O . TRP A 1 91 ? -7.554 0.485 -4.640 1.00 94.06 91 TRP A O 1
ATOM 726 N N . ASP A 1 92 ? -6.054 0.913 -6.276 1.00 95.25 92 ASP A N 1
ATOM 727 C CA . ASP A 1 92 ? -5.159 1.762 -5.493 1.00 95.25 92 ASP A CA 1
ATOM 728 C C . ASP A 1 92 ? -5.861 2.990 -4.904 1.00 95.25 92 ASP A C 1
ATOM 730 O O . ASP A 1 92 ? -5.527 3.417 -3.802 1.00 95.25 92 ASP A O 1
ATOM 734 N N . PHE A 1 93 ? -6.882 3.529 -5.577 1.00 97.25 93 PHE A N 1
ATOM 735 C CA . PHE A 1 93 ? -7.654 4.667 -5.068 1.00 97.25 93 PHE A CA 1
ATOM 736 C C . PHE A 1 93 ? -8.942 4.265 -4.345 1.00 97.25 93 PHE A C 1
ATOM 738 O O . PHE A 1 93 ? -9.261 4.836 -3.298 1.00 97.25 93 PHE A O 1
ATOM 745 N N . ILE A 1 94 ? -9.680 3.282 -4.867 1.00 97.69 94 ILE A N 1
ATOM 746 C CA . ILE A 1 94 ? -11.001 2.908 -4.344 1.00 97.69 94 ILE A CA 1
ATOM 747 C C . ILE A 1 94 ? -10.883 2.203 -2.992 1.00 97.69 94 ILE A C 1
ATOM 749 O O . ILE A 1 94 ? -11.631 2.535 -2.069 1.00 97.69 94 ILE A O 1
ATOM 753 N N . LEU A 1 95 ? -9.959 1.247 -2.841 1.00 96.44 95 LEU A N 1
ATOM 754 C CA . LEU A 1 95 ? -9.861 0.467 -1.606 1.00 96.44 95 LEU A CA 1
ATOM 755 C C . LEU A 1 95 ? -9.559 1.346 -0.375 1.00 96.44 95 LEU A C 1
ATOM 757 O O . LEU A 1 95 ? -10.259 1.182 0.629 1.00 96.44 95 LEU A O 1
ATOM 761 N N . PRO A 1 96 ? -8.604 2.300 -0.414 1.00 97.94 96 PRO A N 1
ATOM 762 C CA . PRO A 1 96 ? -8.392 3.237 0.692 1.00 97.94 96 PRO A CA 1
ATOM 763 C C . PRO A 1 96 ? -9.655 3.998 1.099 1.00 97.94 96 PRO A C 1
ATOM 765 O O . PRO A 1 96 ? -9.985 4.063 2.283 1.00 97.94 96 PRO A O 1
ATOM 768 N N . ILE A 1 97 ? -10.410 4.516 0.123 1.00 98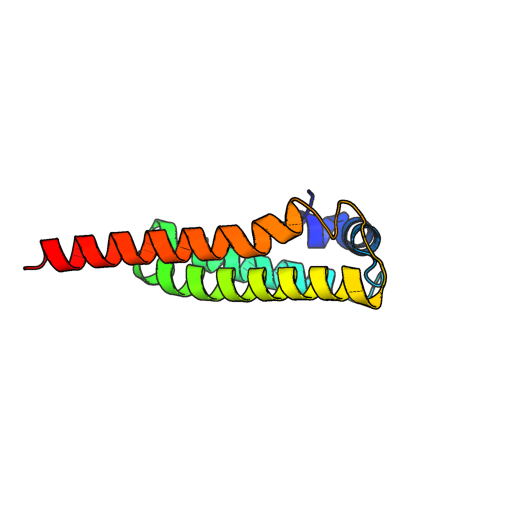.25 97 ILE A N 1
ATOM 769 C CA . ILE A 1 97 ? -11.651 5.256 0.382 1.00 98.25 97 ILE A CA 1
ATOM 770 C C . ILE A 1 97 ? -12.669 4.356 1.088 1.00 98.25 97 ILE A C 1
ATOM 772 O O . ILE A 1 97 ? -13.244 4.751 2.103 1.00 98.25 97 ILE A O 1
ATOM 776 N N . VAL A 1 98 ? -12.860 3.130 0.594 1.00 98.12 98 VAL A N 1
ATOM 777 C CA . VAL A 1 98 ? -13.779 2.156 1.200 1.00 98.12 98 VAL A CA 1
ATOM 778 C C . VAL A 1 98 ? -13.379 1.849 2.644 1.00 98.12 98 VAL A C 1
ATOM 780 O O . VAL A 1 98 ? -14.229 1.899 3.535 1.00 98.12 98 VAL A O 1
ATOM 783 N N . LEU A 1 99 ? -12.096 1.579 2.901 1.00 97.44 99 LEU A N 1
ATOM 784 C CA . LEU A 1 99 ? -11.588 1.278 4.242 1.00 97.44 99 LEU A CA 1
ATOM 785 C C . LEU A 1 99 ? -11.812 2.439 5.221 1.00 97.44 99 LEU A C 1
ATOM 787 O O . LEU A 1 99 ? -12.295 2.218 6.334 1.00 97.44 99 LEU A O 1
ATOM 791 N N . ILE A 1 100 ? -11.519 3.672 4.800 1.00 98.19 100 ILE A N 1
ATOM 792 C CA . ILE A 1 100 ? -11.722 4.878 5.612 1.00 98.19 100 ILE A CA 1
ATOM 793 C C . ILE A 1 100 ? -13.211 5.072 5.921 1.00 98.19 100 ILE A C 1
ATOM 795 O O . ILE A 1 100 ? -13.577 5.269 7.080 1.00 98.19 100 ILE A O 1
ATOM 799 N N . VAL A 1 101 ? -14.088 4.965 4.918 1.00 98.19 101 VAL A N 1
ATOM 800 C CA . VAL A 1 101 ? -15.540 5.129 5.100 1.00 98.19 101 VAL A CA 1
ATOM 801 C C . VAL A 1 101 ? -16.100 4.085 6.066 1.00 98.19 101 VAL A C 1
ATOM 803 O O . VAL A 1 101 ? -16.877 4.435 6.956 1.00 98.19 101 VAL A O 1
ATOM 806 N N . LEU A 1 102 ? -15.703 2.818 5.929 1.00 96.94 102 LEU A N 1
ATOM 807 C CA . LEU A 1 102 ? -16.142 1.750 6.830 1.00 96.94 102 LEU A CA 1
ATOM 808 C C . LEU A 1 102 ? -15.681 1.999 8.267 1.00 96.94 102 LEU A C 1
ATOM 810 O O . LEU A 1 102 ? -16.482 1.887 9.194 1.00 96.94 102 LEU A O 1
ATOM 814 N N . TYR A 1 103 ? -14.426 2.399 8.459 1.00 96.69 103 TYR A N 1
ATOM 815 C CA . TYR A 1 103 ? -13.905 2.701 9.788 1.00 96.69 103 TYR A CA 1
ATOM 816 C C . TYR A 1 103 ? -14.632 3.869 10.451 1.00 96.69 103 TYR A C 1
ATOM 818 O O . TYR A 1 103 ? -15.004 3.771 11.618 1.00 96.69 103 TYR A O 1
ATOM 826 N N . LEU A 1 104 ? -14.901 4.947 9.708 1.00 96.81 104 LEU A N 1
ATOM 827 C CA . LEU A 1 104 ? -15.650 6.093 10.223 1.00 96.81 104 LEU A CA 1
ATOM 828 C C . LEU A 1 104 ? -17.085 5.720 10.613 1.00 96.81 104 LEU A C 1
ATOM 830 O O . LEU A 1 104 ? -17.570 6.185 11.646 1.00 96.81 104 LEU A O 1
ATOM 834 N N . LYS A 1 105 ? -17.755 4.861 9.833 1.00 96.56 105 LYS A N 1
ATOM 835 C CA . LYS A 1 105 ? -19.092 4.351 10.176 1.00 96.56 105 LYS A CA 1
ATOM 836 C C . LYS A 1 105 ? -19.073 3.565 11.484 1.00 96.56 105 LYS A C 1
ATOM 838 O O . LYS A 1 105 ? -19.821 3.905 12.396 1.00 96.56 105 LYS A O 1
ATOM 843 N N . VAL A 1 106 ? -18.166 2.597 11.613 1.00 94.25 106 VAL A N 1
ATOM 844 C CA . VAL A 1 106 ? -18.058 1.786 12.836 1.00 94.25 106 VAL A CA 1
ATOM 845 C C . VAL A 1 106 ? -17.664 2.643 14.042 1.00 94.25 106 VAL A C 1
ATOM 847 O O . VAL A 1 106 ? -18.213 2.481 15.130 1.00 94.25 106 VAL A O 1
ATOM 850 N N . ALA A 1 107 ? -16.745 3.594 13.870 1.00 91.25 107 ALA A N 1
ATOM 851 C CA . ALA A 1 107 ? -16.356 4.511 14.937 1.00 91.25 107 ALA A CA 1
ATOM 852 C C . ALA A 1 107 ? -17.539 5.368 15.421 1.00 91.25 107 ALA A C 1
ATOM 854 O O . ALA A 1 107 ? -17.687 5.587 16.625 1.00 91.25 107 ALA A O 1
ATOM 855 N N . LYS A 1 108 ? -18.403 5.818 14.501 1.00 92.69 108 LYS A N 1
ATOM 856 C CA . LYS A 1 108 ? -19.614 6.580 14.827 1.00 92.69 108 LYS A CA 1
ATOM 857 C C . LYS A 1 108 ? -20.632 5.742 15.599 1.00 92.69 108 LYS A C 1
ATOM 859 O O . LYS A 1 108 ? -21.119 6.209 16.623 1.00 92.69 108 LYS A O 1
ATOM 864 N N . GLU A 1 109 ? -20.934 4.533 15.132 1.00 92.31 109 GLU A N 1
ATOM 865 C CA . GLU A 1 109 ? -21.896 3.628 15.780 1.00 92.31 109 GLU A CA 1
ATOM 866 C C . GLU A 1 109 ? -21.479 3.298 17.216 1.00 92.31 109 GLU A C 1
ATOM 868 O O . GLU A 1 109 ? -22.294 3.355 18.132 1.00 92.31 109 GLU A O 1
ATOM 873 N N . ARG A 1 110 ? -20.184 3.053 17.443 1.00 87.38 110 ARG A N 1
ATOM 874 C CA . ARG A 1 110 ? -19.655 2.807 18.791 1.00 87.38 110 ARG A CA 1
ATOM 875 C C . ARG A 1 110 ? -19.826 4.009 19.712 1.00 87.38 110 ARG A C 1
ATOM 877 O O . ARG A 1 110 ? -20.306 3.853 20.824 1.00 87.38 110 ARG A O 1
ATOM 884 N N . LYS A 1 111 ? -19.513 5.214 19.224 1.00 86.62 111 LYS A N 1
ATOM 885 C CA . LYS A 1 111 ? -19.708 6.444 20.003 1.00 86.62 111 LYS A CA 1
ATOM 886 C C . LYS A 1 111 ? -21.175 6.665 20.387 1.00 86.62 111 LYS A C 1
ATOM 888 O O . LYS A 1 111 ? -21.428 7.272 21.414 1.00 86.62 111 LYS A O 1
ATOM 893 N N . GLN A 1 112 ? -22.125 6.215 19.567 1.00 82.62 112 GLN A N 1
ATOM 894 C CA . GLN A 1 112 ? -23.556 6.306 19.869 1.00 82.62 112 GLN A CA 1
ATOM 895 C C . GLN A 1 112 ? -24.026 5.247 20.873 1.00 82.62 112 GLN A C 1
ATOM 897 O O . GLN A 1 112 ? -24.968 5.516 21.602 1.00 82.62 112 GLN A O 1
ATOM 902 N N . ALA A 1 113 ? -23.394 4.071 20.904 1.00 79.12 113 ALA A N 1
ATOM 903 C CA . ALA A 1 113 ? -23.710 3.004 21.855 1.00 79.12 113 ALA A CA 1
ATOM 904 C C . ALA A 1 113 ? -23.140 3.246 23.267 1.00 79.12 113 ALA A C 1
ATOM 906 O O . ALA A 1 113 ? -23.630 2.656 24.225 1.00 79.12 113 ALA A O 1
ATOM 907 N N . ASP A 1 114 ? -22.112 4.092 23.383 1.00 71.12 114 ASP A N 1
ATOM 908 C CA . ASP A 1 114 ? -21.472 4.473 24.650 1.00 71.12 114 ASP A CA 1
ATOM 909 C C . ASP A 1 114 ? -22.124 5.720 25.318 1.00 71.12 114 ASP A C 1
ATOM 911 O O . ASP A 1 114 ? -21.598 6.219 26.315 1.00 71.12 114 ASP A O 1
ATOM 915 N N . ILE A 1 115 ? -23.232 6.247 24.765 1.00 55.53 115 ILE A N 1
ATOM 916 C CA . ILE A 1 115 ? -24.057 7.357 25.305 1.00 55.53 115 ILE A CA 1
ATOM 917 C C . ILE A 1 115 ? -25.366 6.782 25.844 1.00 55.53 115 ILE A C 1
ATOM 919 O O . ILE A 1 115 ? -25.780 7.219 26.941 1.00 55.53 115 ILE A O 1
#

Sequence (115 aa):
MISGIMGHIIYADQVAQSIGWPLNSGFQMELAFATFGIGLIGFMGFWIRSFWLPYIITRSTFLWGAGITHVLHMIESQNFSPSNTGIVVYWDFILPIVLIVLYLKVAKERKQADI

Secondary structure (DSSP, 8-state):
---SHHHHHHSHHHHHHHHTPPTTSSHHHHHHHHHHHHHHHHHHTTT-GGGHHHHHHHHHHHHHHHHHHHHHHHHHS----TTTSTHHHHHHHHHHHHHHHHHHHHHHHHHHHT-

Foldseek 3Di:
DLQALCCLPVVVQVLCVQQVHDPPPCVSVVSSVLRVVLVVLVVVCVPDVVSLVVSLVSLLVVLLVLLVVLVCCCVPVVDPGPSSDDPSNCCSHVVSVVSVVVVVVVVVVVVVVVD

Radius of gyration: 16.55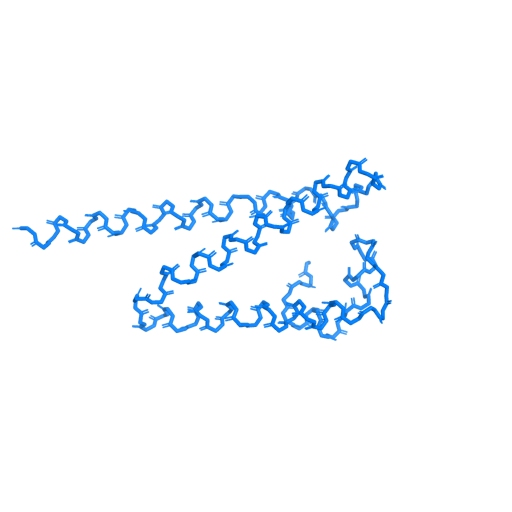 Å; chains: 1; bounding box: 42×26×47 Å

InterPro domains:
  IPR046740 Protein of unknown function DUF6790 [PF20589] (4-111)

Organism: NCBI:txid2173034

pLDDT: mean 89.3, std 9.95, range [48.03, 98.31]